Protein AF-A0A438I4D7-F1 (afdb_monomer_lite)

Sequence (166 aa):
MVEKILEVNPVAINDKNEEKKNVILLAVENRQPEVYELLVKRKFQKESVFRAVDNKGNSALHLAAMLSNYQPWHIPGAALEMQWEMKWYKYVKNSMPPDLFSHHNESEFTPKEIFTEAHSDLVKRGGKWLNSTSTSCSLVSTLICFRHICHCASDFPGAVSGDSHL

Foldseek 3Di:
DLVVCCVVPVCQQCDADPQRDGQCLVCLLQVPVVSNVSVLVVCVVPVVSQVTATNQRDHSLLSLLADHPHDVDDQPFLQSVLVVSVVSSVVSCVSGDVVLQCGATNVRDGSVRSNCVNCVVSVVRSVVVVVVVVVVVVVVVVVVVVVVVVVVVVVDPDDPPPPDDD

pLDDT: mean 88.37, std 13.26, range [37.69, 97.75]

Secondary structure (DSSP, 8-state):
-HHHHHHH-GGGGG---TT---HHHHHHHTT-HHHHHHHHHTGGG-HHHHT-B-TT--BHHHHHHSPPS--SS--SSHHHHHHHHHHHHHHHHHHS-GGGGS---TTS--HHHHHHHHTHHHHHHHHHHHHHHHHHHHHHHHHHHHHHHHHHHHTS----------

Radius of gyration: 26.5 Å; chains: 1; bounding box: 56×49×86 Å

Organism: Vitis vinifera (NCBI:txid29760)

InterPro domains:
  IPR036770 Ankyrin repeat-containing domain superfamily [G3DSA:1.25.40.20] (1-85)
  IPR036770 Ankyrin repeat-containing domain superfamily [SSF48403] (3-70)

Structure (mmCIF, N/CA/C/O backbone):
data_AF-A0A438I4D7-F1
#
_entry.id   AF-A0A438I4D7-F1
#
loop_
_atom_site.group_PDB
_atom_site.id
_atom_site.type_symbol
_atom_site.label_atom_id
_atom_site.label_alt_id
_atom_site.label_comp_id
_atom_site.label_asym_id
_atom_site.label_entity_id
_atom_site.label_seq_id
_atom_site.pdbx_PDB_ins_code
_atom_site.Cartn_x
_atom_site.Cartn_y
_atom_site.Cartn_z
_atom_site.occupancy
_atom_site.B_iso_or_equiv
_atom_site.auth_seq_id
_atom_site.auth_comp_id
_atom_site.auth_asym_id
_atom_site.auth_atom_id
_atom_site.pdbx_PDB_model_num
ATOM 1 N N . MET A 1 1 ? -22.459 6.274 0.300 1.00 84.69 1 MET A N 1
ATOM 2 C CA . MET A 1 1 ? -23.044 5.139 1.059 1.00 84.69 1 MET A CA 1
ATOM 3 C C . MET A 1 1 ? -22.293 4.888 2.365 1.00 84.69 1 MET A C 1
ATOM 5 O O . MET A 1 1 ? -22.922 5.003 3.407 1.00 84.69 1 MET A O 1
ATOM 9 N N . VAL A 1 2 ? -20.976 4.619 2.332 1.00 88.56 2 VAL A N 1
ATOM 10 C CA . VAL A 1 2 ? -20.150 4.390 3.542 1.00 88.56 2 VAL A CA 1
ATOM 11 C C . VAL A 1 2 ? -20.258 5.536 4.553 1.00 88.56 2 VAL A C 1
ATOM 13 O O . VAL A 1 2 ? -20.439 5.282 5.738 1.00 88.56 2 VAL A O 1
ATOM 16 N N . GLU A 1 3 ? -20.234 6.789 4.086 1.00 89.12 3 GLU A N 1
ATOM 17 C CA . GLU A 1 3 ? -20.375 7.969 4.950 1.00 89.12 3 GLU A CA 1
ATOM 18 C C . GLU A 1 3 ? -21.611 7.914 5.849 1.00 89.12 3 GLU A C 1
ATOM 20 O O . GLU A 1 3 ? -21.508 7.961 7.070 1.00 89.12 3 GLU A O 1
ATOM 25 N N . LYS A 1 4 ? -22.773 7.726 5.220 1.00 91.69 4 LYS A N 1
ATOM 26 C CA . LYS A 1 4 ? -24.077 7.705 5.877 1.00 91.69 4 LYS A CA 1
ATOM 27 C C . LYS A 1 4 ? -24.192 6.561 6.885 1.00 91.69 4 LYS A C 1
ATOM 29 O O . LYS A 1 4 ? -24.808 6.725 7.931 1.00 91.69 4 LYS A O 1
ATOM 34 N N . ILE A 1 5 ? -23.580 5.410 6.595 1.00 91.44 5 ILE A N 1
ATOM 35 C CA . ILE A 1 5 ? -23.528 4.281 7.536 1.00 91.44 5 ILE A CA 1
ATOM 36 C C . ILE A 1 5 ? -22.745 4.678 8.789 1.00 91.44 5 ILE A C 1
ATOM 38 O O . ILE A 1 5 ? -23.214 4.437 9.896 1.00 91.44 5 ILE A O 1
ATOM 42 N N . LEU A 1 6 ? -21.588 5.324 8.625 1.00 89.75 6 LEU A N 1
ATOM 43 C CA . LEU A 1 6 ? -20.749 5.754 9.746 1.00 89.75 6 LEU A CA 1
ATOM 44 C C . LEU A 1 6 ? -21.327 6.945 10.522 1.00 89.75 6 LEU A C 1
ATOM 46 O O . LEU A 1 6 ? -20.946 7.152 11.670 1.00 89.75 6 LEU A O 1
ATOM 50 N N . GLU A 1 7 ? -22.225 7.726 9.925 1.00 90.12 7 GLU A N 1
ATOM 51 C CA . GLU A 1 7 ? -23.000 8.758 10.626 1.00 90.12 7 GLU A CA 1
ATOM 52 C C . GLU A 1 7 ? -24.100 8.156 11.499 1.00 90.12 7 GLU A C 1
ATOM 54 O O . GLU A 1 7 ? -24.259 8.560 12.647 1.00 90.12 7 GLU A O 1
ATOM 59 N N . VAL A 1 8 ? -24.835 7.170 10.975 1.00 94.38 8 VAL A N 1
ATOM 60 C CA . VAL A 1 8 ? -25.917 6.496 11.709 1.00 94.38 8 VAL A CA 1
ATOM 61 C C . VAL A 1 8 ? -25.360 5.549 12.772 1.00 94.38 8 VAL A C 1
ATOM 63 O O . VAL A 1 8 ? -25.893 5.476 13.876 1.00 94.38 8 VAL A O 1
ATOM 66 N N . ASN A 1 9 ? -24.284 4.828 12.454 1.00 91.44 9 ASN A N 1
ATOM 67 C CA . ASN A 1 9 ? -23.644 3.871 13.346 1.00 91.44 9 ASN A CA 1
ATOM 68 C C . ASN A 1 9 ? -22.105 4.023 13.344 1.00 91.44 9 ASN A C 1
ATOM 70 O O . ASN A 1 9 ? -21.394 3.252 12.691 1.00 91.44 9 ASN A O 1
ATOM 74 N N . PRO A 1 10 ? -21.549 4.973 14.120 1.00 87.88 10 PRO A N 1
ATOM 75 C CA . PRO A 1 10 ? -20.107 5.222 14.164 1.00 87.88 10 PRO A CA 1
ATOM 76 C C . PRO A 1 10 ? -19.270 4.064 14.721 1.00 87.88 10 PRO A C 1
ATOM 78 O O . PRO A 1 10 ? -18.043 4.059 14.559 1.00 87.88 10 PRO A O 1
ATOM 81 N N . VAL A 1 11 ? -19.873 3.105 15.437 1.00 88.94 11 VAL A N 1
ATOM 82 C CA . VAL A 1 11 ? -19.135 1.953 15.984 1.00 88.94 11 VAL A CA 1
ATOM 83 C C . VAL A 1 11 ? -18.844 0.889 14.930 1.00 88.94 11 VAL A C 1
ATOM 85 O O . VAL A 1 11 ? -17.836 0.203 15.081 1.00 88.94 11 VAL A O 1
ATOM 88 N N . ALA A 1 12 ? -19.601 0.863 13.825 1.00 91.00 12 ALA A N 1
ATOM 89 C CA . ALA A 1 12 ? -19.421 -0.080 12.717 1.00 91.00 12 ALA A CA 1
ATOM 90 C C . ALA A 1 12 ? -18.032 -0.006 12.056 1.00 91.00 12 ALA A C 1
ATOM 92 O O . ALA A 1 12 ? -17.573 -0.951 11.427 1.00 91.00 12 ALA A O 1
ATOM 93 N N . ILE A 1 13 ? -17.304 1.101 12.231 1.00 90.38 13 ILE A N 1
ATOM 94 C CA . ILE A 1 13 ? -15.913 1.230 11.766 1.00 90.38 13 ILE A CA 1
ATOM 95 C C . ILE A 1 13 ? -14.962 0.194 12.404 1.00 90.38 13 ILE A C 1
ATOM 97 O O . ILE A 1 13 ? -13.897 -0.089 11.855 1.00 90.38 13 ILE A O 1
ATOM 101 N N . ASN A 1 14 ? -15.331 -0.350 13.569 1.00 89.69 14 ASN A N 1
ATOM 102 C CA . ASN A 1 14 ? -14.579 -1.384 14.276 1.00 89.69 14 ASN A CA 1
ATOM 103 C C . ASN A 1 14 ? -14.950 -2.802 13.833 1.00 89.69 14 ASN A C 1
ATOM 105 O O . ASN A 1 14 ? -14.252 -3.740 14.227 1.00 89.69 14 ASN A O 1
ATOM 109 N N . ASP A 1 15 ? -16.029 -2.960 13.065 1.00 93.25 15 ASP A N 1
ATOM 110 C CA . ASP A 1 15 ? -16.501 -4.267 12.636 1.00 93.25 15 ASP A CA 1
ATOM 111 C C . ASP A 1 15 ? -15.456 -4.915 11.736 1.00 93.25 15 ASP A C 1
ATOM 113 O O . ASP A 1 15 ? -14.765 -4.256 10.950 1.00 93.25 15 ASP A O 1
ATOM 117 N N . LYS A 1 16 ? -15.321 -6.227 11.894 1.00 95.62 16 LYS A N 1
ATOM 118 C CA . LYS A 1 16 ? -14.334 -7.032 11.189 1.00 95.62 16 LYS A CA 1
ATOM 119 C C . LYS A 1 16 ? -15.034 -8.154 10.446 1.00 95.62 16 LYS A C 1
ATOM 121 O O . LYS A 1 16 ? -15.983 -8.739 10.963 1.00 95.62 16 LYS A O 1
ATOM 126 N N . ASN A 1 17 ? -14.539 -8.464 9.254 1.00 95.75 17 ASN A N 1
ATOM 127 C CA . ASN A 1 17 ? -14.941 -9.668 8.536 1.00 95.75 17 ASN A CA 1
ATOM 128 C C . ASN A 1 17 ? -14.256 -10.924 9.125 1.00 95.75 17 ASN A C 1
ATOM 130 O O . ASN A 1 17 ? -13.483 -10.844 10.084 1.00 95.75 17 ASN A O 1
ATOM 134 N N . GLU A 1 18 ? -14.506 -12.085 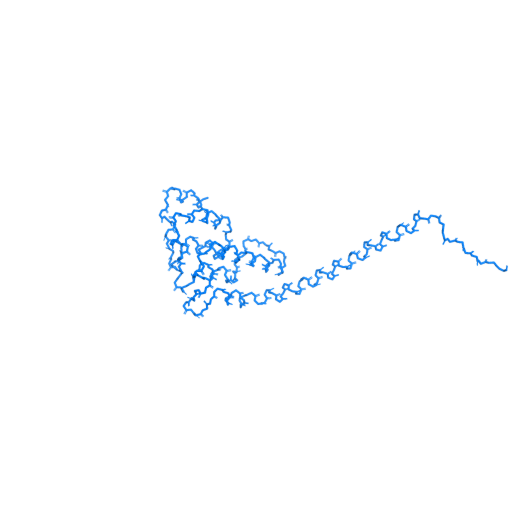8.517 1.00 97.25 18 GLU A N 1
ATOM 135 C CA . GLU A 1 18 ? -13.911 -13.378 8.904 1.00 97.25 18 GLU A CA 1
ATOM 136 C C . GLU A 1 18 ? -12.369 -13.374 8.862 1.00 97.25 18 GLU A C 1
ATOM 138 O O . GLU A 1 18 ? -11.705 -14.067 9.634 1.00 97.25 18 GLU A O 1
ATOM 143 N N . GLU A 1 19 ? -11.783 -12.520 8.020 1.00 96.38 19 GLU A N 1
ATOM 144 C CA . GLU A 1 19 ? -10.336 -12.329 7.885 1.00 96.38 19 GLU A CA 1
ATOM 145 C C . GLU A 1 19 ? -9.751 -11.324 8.897 1.00 96.38 19 GLU A C 1
ATOM 147 O O . GLU A 1 19 ? -8.590 -10.929 8.784 1.00 96.38 19 GLU A O 1
ATOM 152 N N . LYS A 1 20 ? -10.550 -10.881 9.879 1.00 96.25 20 LYS A N 1
ATOM 153 C CA . LYS A 1 20 ? -10.245 -9.805 10.842 1.00 96.25 20 LYS A CA 1
ATOM 154 C C . LYS A 1 20 ? -9.976 -8.431 10.212 1.00 96.25 20 LYS A C 1
ATOM 156 O O . LYS A 1 20 ? -9.499 -7.524 10.899 1.00 96.25 20 LYS A O 1
ATOM 161 N N . LYS A 1 21 ? -10.340 -8.227 8.946 1.00 96.69 21 LYS A N 1
ATOM 162 C CA . LYS A 1 21 ? -10.200 -6.942 8.257 1.00 96.69 21 LYS A CA 1
ATOM 163 C C . LYS A 1 21 ? -11.347 -6.015 8.625 1.00 96.69 21 LYS A C 1
ATOM 165 O O . LYS A 1 21 ? -12.515 -6.367 8.470 1.00 96.69 21 LYS A O 1
ATOM 170 N N . ASN A 1 22 ? -11.002 -4.819 9.087 1.00 94.94 22 ASN A N 1
ATOM 171 C CA . ASN A 1 22 ? -11.958 -3.730 9.246 1.00 94.94 22 ASN A CA 1
ATOM 172 C C . ASN A 1 22 ? -12.108 -2.934 7.940 1.00 94.94 22 ASN A C 1
ATOM 174 O O . ASN A 1 22 ? -11.408 -3.175 6.953 1.00 94.94 22 ASN A O 1
ATOM 178 N N . VAL A 1 23 ? -12.992 -1.935 7.949 1.00 95.00 23 VAL A N 1
ATOM 179 C CA . VAL A 1 23 ? -13.261 -1.096 6.770 1.00 95.00 23 VAL A CA 1
ATOM 180 C C . VAL A 1 23 ? -12.017 -0.361 6.241 1.00 95.00 23 VAL A C 1
ATOM 182 O O . VAL A 1 23 ? -11.921 -0.132 5.039 1.00 95.00 23 VAL A O 1
ATOM 185 N N . ILE A 1 24 ? -11.037 -0.041 7.101 1.00 95.12 24 ILE A N 1
ATOM 186 C CA . ILE A 1 24 ? -9.765 0.577 6.685 1.00 95.12 24 ILE A CA 1
ATOM 187 C C . ILE A 1 24 ? -8.964 -0.403 5.824 1.00 95.12 24 ILE A C 1
ATOM 189 O O . ILE A 1 24 ? -8.544 -0.057 4.722 1.00 95.12 24 ILE A O 1
ATOM 193 N N . LEU A 1 25 ? -8.769 -1.627 6.324 1.00 96.31 25 LEU A N 1
ATOM 194 C CA . LEU A 1 25 ? -8.018 -2.677 5.634 1.00 96.31 25 LEU A CA 1
ATOM 195 C C . LEU A 1 25 ? -8.681 -3.036 4.299 1.00 96.31 25 LEU A C 1
ATOM 197 O O . LEU A 1 25 ? -8.003 -3.089 3.274 1.00 96.31 25 LEU A O 1
ATOM 201 N N . LEU A 1 26 ? -10.010 -3.177 4.292 1.00 95.25 26 LEU A N 1
ATOM 202 C CA . LEU A 1 26 ? -10.783 -3.490 3.087 1.00 95.25 26 LEU A CA 1
ATOM 203 C C . LEU A 1 26 ? -10.717 -2.379 2.035 1.00 95.25 26 LEU A C 1
ATOM 205 O O . LEU A 1 26 ? -10.522 -2.674 0.855 1.00 95.25 26 LEU A O 1
ATOM 209 N N . ALA A 1 27 ? -10.845 -1.111 2.440 1.00 94.88 27 ALA A N 1
ATOM 210 C CA . ALA A 1 27 ? -10.718 0.017 1.518 1.00 94.88 27 ALA A CA 1
ATOM 211 C C . ALA A 1 27 ? -9.328 0.054 0.867 1.00 94.88 27 ALA A C 1
ATOM 213 O O . ALA A 1 27 ? -9.201 0.408 -0.308 1.00 94.88 27 ALA A O 1
ATOM 214 N N . VAL A 1 28 ? -8.293 -0.344 1.617 1.00 95.69 28 VAL A N 1
ATOM 215 C CA . VAL A 1 28 ? -6.921 -0.339 1.119 1.00 95.69 28 VAL A CA 1
ATOM 216 C C . VAL A 1 28 ? -6.617 -1.484 0.165 1.00 95.69 28 VAL A C 1
ATOM 218 O O . VAL A 1 28 ? -6.069 -1.264 -0.919 1.00 95.69 28 VAL A O 1
ATOM 221 N N . GLU A 1 29 ? -7.004 -2.693 0.547 1.00 95.12 29 GLU A N 1
ATOM 222 C CA . GLU A 1 29 ? -6.845 -3.890 -0.272 1.00 95.12 29 GLU A CA 1
ATOM 223 C C . GLU A 1 29 ? -7.540 -3.744 -1.632 1.00 95.12 29 GLU A C 1
ATOM 225 O O . GLU A 1 29 ? -6.940 -4.009 -2.673 1.00 95.12 29 GLU A O 1
ATOM 230 N N . ASN A 1 30 ? -8.765 -3.210 -1.633 1.00 93.00 30 ASN A N 1
ATOM 231 C CA . ASN A 1 30 ? -9.595 -3.087 -2.833 1.00 93.00 30 ASN A CA 1
ATOM 232 C C . ASN A 1 30 ? -9.357 -1.800 -3.633 1.00 93.00 30 ASN A C 1
ATOM 234 O O . ASN A 1 30 ? -10.159 -1.478 -4.512 1.00 93.00 30 ASN A O 1
ATOM 238 N N . ARG A 1 31 ? -8.291 -1.047 -3.325 1.00 93.44 31 ARG A N 1
ATOM 239 C CA . ARG A 1 31 ? -7.927 0.189 -4.032 1.00 93.44 31 ARG A CA 1
ATOM 240 C C . ARG A 1 31 ? -9.120 1.147 -4.150 1.00 93.44 31 ARG A C 1
ATOM 242 O O . ARG A 1 31 ? -9.538 1.494 -5.248 1.00 93.44 31 ARG A O 1
ATOM 249 N N . GLN A 1 32 ? -9.688 1.565 -3.016 1.00 93.25 32 GLN A N 1
ATOM 250 C CA . GLN A 1 32 ? -10.823 2.500 -2.964 1.00 93.25 32 GLN A CA 1
ATOM 251 C C . GLN A 1 32 ? -10.392 3.871 -2.396 1.00 93.25 32 GLN A C 1
ATOM 253 O O . GLN A 1 32 ? -10.633 4.134 -1.213 1.00 93.25 32 GLN A O 1
ATOM 258 N N . PRO A 1 33 ? -9.755 4.760 -3.194 1.00 93.06 33 PRO A N 1
ATOM 259 C CA . PRO A 1 33 ? -9.220 6.031 -2.705 1.00 93.06 33 PRO A CA 1
ATOM 260 C C . PRO A 1 33 ? -10.257 6.931 -2.047 1.00 93.06 33 PRO A C 1
ATOM 262 O O . PRO A 1 33 ? -9.989 7.463 -0.979 1.00 93.06 33 PRO A O 1
ATOM 265 N N . GLU A 1 34 ? -11.444 7.058 -2.640 1.00 93.00 34 GLU A N 1
ATOM 266 C CA . GLU A 1 34 ? -12.503 7.938 -2.131 1.00 93.00 34 GLU A CA 1
ATOM 267 C C . GLU A 1 34 ? -13.008 7.479 -0.756 1.00 93.00 34 GLU A C 1
ATOM 269 O O . GLU A 1 34 ? -13.175 8.278 0.168 1.00 93.00 34 GLU A O 1
ATOM 274 N N . VAL A 1 35 ? -13.192 6.165 -0.592 1.00 94.12 35 VAL A N 1
ATOM 275 C CA . VAL A 1 35 ? -13.595 5.566 0.686 1.00 94.12 35 VAL A CA 1
ATOM 276 C C . VAL A 1 35 ? -12.483 5.733 1.718 1.00 94.12 35 VAL A C 1
ATOM 278 O O . VAL A 1 35 ? -12.750 6.123 2.853 1.00 94.12 35 VAL A O 1
ATOM 281 N N . TYR A 1 36 ? -11.231 5.472 1.336 1.00 95.06 36 TYR A N 1
ATOM 282 C CA . TYR A 1 36 ? -10.095 5.614 2.240 1.00 95.06 36 TYR A CA 1
ATOM 283 C C . TYR A 1 36 ? -9.871 7.070 2.667 1.00 95.06 36 TYR A C 1
ATOM 285 O O . TYR A 1 36 ? -9.654 7.328 3.849 1.00 95.06 36 TYR A O 1
ATOM 293 N N . GLU A 1 37 ? -10.006 8.034 1.756 1.00 94.88 37 GLU A N 1
ATOM 294 C CA . GLU A 1 37 ? -9.900 9.463 2.059 1.00 94.88 37 GLU A CA 1
ATOM 295 C C . GLU A 1 37 ? -10.950 9.897 3.089 1.00 94.88 37 GLU A C 1
ATOM 297 O O . GLU A 1 37 ? -10.625 10.584 4.063 1.00 94.88 37 GLU A O 1
ATOM 302 N N . LEU A 1 38 ? -12.200 9.455 2.924 1.00 93.06 38 LEU A N 1
ATOM 303 C CA . LEU A 1 38 ? -13.266 9.699 3.894 1.00 93.06 38 LEU A CA 1
ATOM 304 C C . LEU A 1 38 ? -12.901 9.157 5.281 1.00 93.06 38 LEU A C 1
ATOM 306 O O . LEU A 1 38 ? -13.096 9.838 6.291 1.00 93.06 38 LEU A O 1
ATOM 310 N N . LEU A 1 39 ? -12.350 7.945 5.339 1.00 93.25 39 LEU A N 1
ATOM 311 C CA . LEU A 1 39 ? -11.938 7.309 6.590 1.00 93.25 39 LEU A CA 1
ATOM 312 C C . LEU A 1 39 ? -10.762 8.054 7.240 1.00 93.25 39 LEU A C 1
ATOM 314 O O . LEU A 1 39 ? -10.776 8.282 8.450 1.00 93.25 39 LEU A O 1
ATOM 318 N N . VAL A 1 40 ? -9.778 8.496 6.450 1.00 92.62 40 VAL A N 1
ATOM 319 C CA . VAL A 1 40 ? -8.634 9.297 6.919 1.00 92.62 40 VAL A CA 1
ATOM 320 C C . VAL A 1 40 ? -9.092 10.638 7.496 1.00 92.62 40 VAL A C 1
ATOM 322 O O . VAL A 1 40 ? -8.599 11.038 8.550 1.00 92.62 40 VAL A O 1
ATOM 325 N N . LYS A 1 41 ? -10.090 11.304 6.900 1.00 89.19 41 LYS A N 1
ATOM 326 C CA . LYS A 1 41 ? -10.674 12.545 7.453 1.00 89.19 41 LYS A CA 1
ATOM 327 C C . LYS A 1 41 ? -11.280 12.351 8.850 1.00 89.19 41 LYS A C 1
ATOM 329 O O . LYS A 1 41 ? -11.317 13.291 9.638 1.00 89.19 41 LYS A O 1
ATOM 334 N N . ARG A 1 42 ? -11.699 11.128 9.193 1.00 81.62 42 ARG A N 1
ATOM 335 C CA . ARG A 1 42 ? -12.261 10.760 10.507 1.00 81.62 42 ARG A CA 1
ATOM 336 C C . ARG A 1 42 ? -11.214 10.204 11.489 1.00 81.62 42 ARG A C 1
ATOM 338 O O . ARG A 1 42 ? -11.556 9.884 12.628 1.00 81.62 42 ARG A O 1
ATOM 345 N N . LYS A 1 43 ? -9.936 10.124 11.090 1.00 74.06 43 LYS A N 1
ATOM 346 C CA . LYS A 1 43 ? -8.846 9.473 11.844 1.00 74.06 43 LYS A CA 1
ATOM 347 C C . LYS A 1 43 ? -8.668 10.000 13.269 1.00 74.06 43 LYS A C 1
ATOM 349 O O . LYS A 1 43 ? -8.459 9.198 14.176 1.00 74.06 43 LYS A O 1
ATOM 354 N N . PHE A 1 44 ? -8.794 11.313 13.482 1.00 64.75 44 PHE A N 1
ATOM 355 C CA . PHE A 1 44 ? -8.560 11.950 14.788 1.00 64.75 44 PHE A CA 1
ATOM 356 C C . PHE A 1 44 ? -9.442 11.410 15.921 1.00 64.75 44 PHE A C 1
ATOM 358 O O . PHE A 1 44 ? -9.080 11.525 17.085 1.00 64.75 44 PHE A O 1
ATOM 365 N N . GLN A 1 45 ? -10.583 10.800 15.599 1.00 65.69 45 GLN A N 1
ATOM 366 C CA . GLN A 1 45 ? -11.502 10.269 16.603 1.00 65.69 45 GLN A CA 1
ATOM 367 C C . GLN A 1 45 ? -11.186 8.817 16.994 1.00 65.69 45 GLN A C 1
ATOM 369 O O . GLN A 1 45 ? -11.641 8.365 18.043 1.00 65.69 45 GLN A O 1
ATOM 374 N N . LYS A 1 46 ? -10.453 8.064 16.156 1.00 74.44 46 LYS A N 1
ATOM 375 C CA . LYS A 1 46 ? -10.289 6.603 16.289 1.00 74.44 46 LYS A CA 1
ATOM 376 C C . LYS A 1 46 ? -8.966 6.081 15.711 1.00 74.44 46 LYS A C 1
ATOM 378 O O . LYS A 1 46 ? -8.947 5.246 14.807 1.00 74.44 46 LYS A O 1
ATOM 383 N N . GLU A 1 47 ? -7.843 6.534 16.260 1.00 80.38 47 GLU A N 1
ATOM 384 C CA . GLU A 1 47 ? -6.507 6.133 15.791 1.00 80.38 47 GLU A CA 1
ATOM 385 C C . GLU A 1 47 ? -6.221 4.624 15.931 1.00 80.38 47 GLU A C 1
ATOM 387 O O . GLU A 1 47 ? -5.534 4.040 15.093 1.00 80.38 47 GLU A O 1
ATOM 392 N N . SER A 1 48 ? -6.810 3.953 16.926 1.00 86.88 48 SER A N 1
ATOM 393 C CA . SER A 1 48 ? -6.668 2.502 17.127 1.00 86.88 48 SER A CA 1
ATOM 394 C C . SER A 1 48 ? -7.167 1.665 15.944 1.00 86.88 48 SER A C 1
ATOM 396 O O . SER A 1 48 ? -6.633 0.592 15.678 1.00 86.88 48 SER A O 1
ATOM 398 N N . VAL A 1 49 ? -8.143 2.166 15.183 1.00 90.06 49 VAL A N 1
ATOM 399 C CA . VAL A 1 49 ? -8.718 1.468 14.023 1.00 90.06 49 VAL A CA 1
ATOM 400 C C . VAL A 1 49 ? -7.711 1.380 12.872 1.00 90.06 49 VAL A C 1
ATOM 402 O O . VAL A 1 49 ? -7.682 0.387 12.146 1.00 90.06 49 VAL A O 1
ATOM 405 N N . PHE A 1 50 ? -6.834 2.380 12.745 1.00 91.88 50 PHE A N 1
ATOM 406 C CA . PHE A 1 50 ? -5.751 2.403 11.756 1.00 91.88 50 PHE A CA 1
ATOM 407 C C . PHE A 1 50 ? -4.595 1.461 12.121 1.00 91.88 50 PHE A C 1
ATOM 409 O O . PHE A 1 50 ? -3.791 1.119 11.259 1.00 91.88 50 PHE A O 1
ATOM 416 N N . ARG A 1 51 ? -4.532 1.004 13.378 1.00 92.56 51 ARG A N 1
ATOM 417 C CA . ARG A 1 51 ? -3.548 0.027 13.873 1.00 92.56 51 ARG A CA 1
ATOM 418 C C . ARG A 1 51 ? -4.011 -1.425 13.719 1.00 92.56 51 ARG A C 1
ATOM 420 O O . ARG A 1 51 ? -3.306 -2.334 14.142 1.00 92.56 51 ARG A O 1
ATOM 427 N N . ALA A 1 52 ? -5.195 -1.655 13.151 1.00 93.44 52 ALA A N 1
ATOM 428 C CA . ALA A 1 52 ? -5.700 -3.002 12.934 1.00 93.44 52 ALA A CA 1
ATOM 429 C C . ALA A 1 52 ? -4.834 -3.785 11.935 1.00 93.44 52 ALA A C 1
ATOM 431 O O . ALA A 1 52 ? -4.297 -3.228 10.975 1.00 93.44 52 ALA A O 1
ATOM 432 N N . VAL A 1 53 ? -4.774 -5.095 12.156 1.00 95.81 53 VAL A N 1
ATOM 433 C CA . VAL A 1 53 ? -4.149 -6.076 11.268 1.00 95.81 53 VAL A CA 1
ATOM 434 C C . VAL A 1 53 ? -5.150 -7.180 10.937 1.00 95.81 53 VAL A C 1
ATOM 436 O O . VAL A 1 53 ? -6.078 -7.427 11.717 1.00 95.81 53 VAL A O 1
ATOM 439 N N . ASP A 1 54 ? -4.976 -7.809 9.777 1.00 96.69 54 ASP A N 1
ATOM 440 C CA . ASP A 1 54 ? -5.743 -8.992 9.377 1.00 96.69 54 ASP A CA 1
ATOM 441 C C . ASP A 1 54 ? -5.273 -10.266 10.115 1.00 96.69 54 ASP A C 1
ATOM 443 O O . ASP A 1 54 ? -4.394 -10.227 10.979 1.00 96.69 54 ASP A O 1
ATOM 447 N N . ASN A 1 55 ? -5.863 -11.414 9.773 1.00 97.44 55 ASN A N 1
ATOM 448 C CA . ASN A 1 55 ? -5.495 -12.727 10.319 1.00 97.44 55 ASN A CA 1
ATOM 449 C C . ASN A 1 55 ? -4.051 -13.177 10.052 1.00 97.44 55 ASN A C 1
ATOM 451 O O . ASN A 1 55 ? -3.669 -14.194 10.610 1.00 97.44 55 ASN A O 1
ATOM 455 N N . LYS A 1 56 ? -3.300 -12.489 9.187 1.00 97.06 56 LYS A N 1
ATOM 456 C CA . LYS A 1 56 ? -1.904 -12.795 8.840 1.00 97.06 56 LYS A CA 1
ATOM 457 C C . LYS A 1 56 ? -0.941 -11.733 9.382 1.00 97.06 56 LYS A C 1
ATOM 459 O O . LYS A 1 56 ? 0.211 -11.649 8.955 1.00 97.06 56 LYS A O 1
ATOM 464 N N . GLY A 1 57 ? -1.423 -10.844 10.252 1.00 96.50 57 GLY A N 1
ATOM 465 C CA . GLY A 1 57 ? -0.643 -9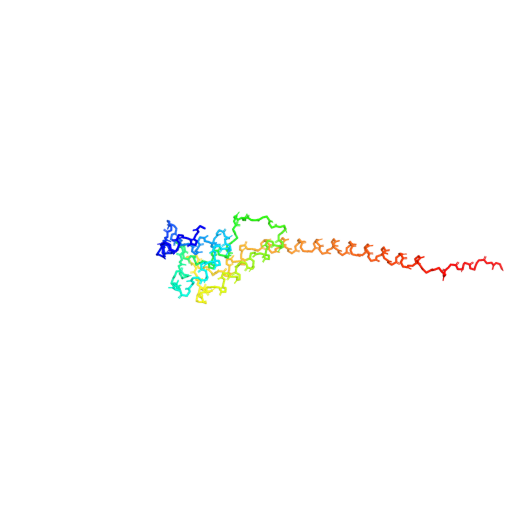.725 10.770 1.00 96.50 57 GLY A CA 1
ATOM 466 C C . GLY A 1 57 ? -0.382 -8.609 9.750 1.00 96.50 57 GLY A C 1
ATOM 467 O O . GLY A 1 57 ? 0.432 -7.725 10.023 1.00 96.50 57 GLY A O 1
ATOM 468 N N . ASN A 1 58 ? -1.060 -8.597 8.595 1.00 97.56 58 ASN A N 1
ATOM 469 C CA . ASN A 1 58 ? -0.905 -7.530 7.610 1.00 97.56 58 ASN A CA 1
ATOM 470 C C . ASN A 1 58 ? -1.627 -6.270 8.091 1.00 97.56 58 ASN A C 1
ATOM 472 O O . ASN A 1 58 ? -2.852 -6.236 8.230 1.00 97.56 58 ASN A O 1
ATOM 476 N N . SER A 1 59 ? -0.863 -5.200 8.296 1.00 96.75 59 SER A N 1
ATOM 477 C CA . SER A 1 59 ? -1.419 -3.850 8.431 1.00 96.75 59 SER A CA 1
ATOM 478 C C . SER A 1 59 ? -1.919 -3.332 7.079 1.00 96.75 59 SER A C 1
ATOM 480 O O . SER A 1 59 ? -1.585 -3.882 6.027 1.00 96.75 59 SER A O 1
ATOM 482 N N . ALA A 1 60 ? -2.648 -2.211 7.053 1.00 96.56 60 ALA A N 1
ATOM 483 C CA . ALA A 1 60 ? -3.077 -1.662 5.762 1.00 96.56 60 ALA A CA 1
ATOM 484 C C . ALA A 1 60 ? -1.887 -1.268 4.873 1.00 96.56 60 ALA A C 1
ATOM 486 O O . ALA A 1 60 ? -2.010 -1.282 3.655 1.00 96.56 60 ALA A O 1
ATOM 487 N N . LEU A 1 61 ? -0.716 -0.981 5.452 1.00 96.81 61 LEU A N 1
ATOM 488 C CA . LEU A 1 61 ? 0.481 -0.710 4.662 1.00 96.81 61 LEU A CA 1
ATOM 489 C C . LEU A 1 61 ? 0.982 -1.964 3.926 1.00 96.81 61 LEU A C 1
ATOM 491 O O . LEU A 1 61 ? 1.408 -1.849 2.782 1.00 96.81 61 LEU A O 1
ATOM 495 N N . HIS A 1 62 ? 0.862 -3.150 4.533 1.00 97.75 62 HIS A N 1
ATOM 496 C CA . HIS A 1 62 ? 1.127 -4.425 3.855 1.00 97.75 62 HIS A CA 1
ATOM 497 C C . HIS A 1 62 ? 0.124 -4.655 2.714 1.00 97.75 62 HIS A C 1
ATOM 499 O O . HIS A 1 62 ? 0.522 -4.987 1.603 1.00 97.75 62 HIS A O 1
ATOM 505 N N . LEU A 1 63 ? -1.170 -4.404 2.945 1.00 96.69 63 LEU A N 1
ATOM 506 C CA . LEU A 1 63 ? -2.209 -4.568 1.914 1.00 96.69 63 LEU A CA 1
ATOM 507 C C . LEU A 1 63 ? -2.055 -3.569 0.750 1.00 96.69 63 LEU A C 1
ATOM 509 O O . LEU A 1 63 ? -2.316 -3.901 -0.407 1.00 96.69 63 LEU A O 1
ATOM 513 N N . ALA A 1 64 ? -1.592 -2.349 1.031 1.00 96.50 64 ALA A N 1
ATOM 514 C CA . ALA A 1 64 ? -1.227 -1.374 0.004 1.00 96.50 64 ALA A CA 1
ATOM 515 C C . ALA A 1 64 ? 0.041 -1.775 -0.763 1.00 96.50 64 ALA A C 1
ATOM 517 O O . ALA A 1 64 ? 0.240 -1.314 -1.882 1.00 96.50 64 ALA A O 1
ATOM 518 N N . ALA A 1 65 ? 0.907 -2.589 -0.151 1.00 97.00 65 ALA A N 1
ATOM 519 C CA . ALA A 1 65 ? 2.157 -3.042 -0.740 1.00 97.00 65 ALA A CA 1
ATOM 520 C C . ALA A 1 65 ? 1.993 -4.226 -1.701 1.00 97.00 65 ALA A C 1
ATOM 522 O O . ALA A 1 65 ? 2.829 -4.425 -2.578 1.00 97.00 65 ALA A O 1
ATOM 523 N N . MET A 1 66 ? 0.940 -5.022 -1.536 1.00 95.38 66 MET A N 1
ATOM 524 C CA . MET A 1 66 ? 0.635 -6.150 -2.417 1.00 95.38 66 MET A CA 1
ATOM 525 C C . MET A 1 66 ? 0.124 -5.650 -3.763 1.00 95.38 66 MET A C 1
A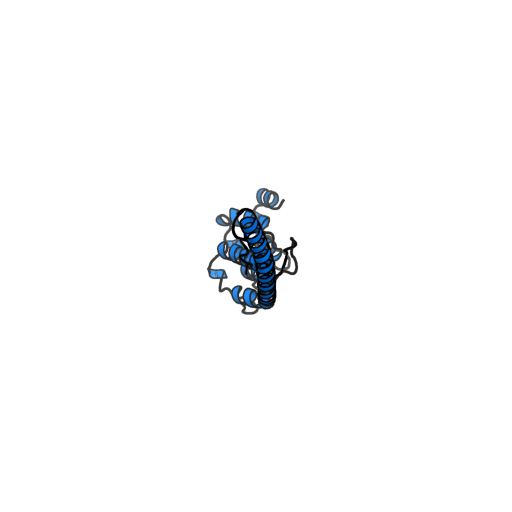TOM 527 O O . MET A 1 66 ? -0.682 -4.726 -3.790 1.00 95.38 66 MET A O 1
ATOM 531 N N . LEU A 1 67 ? 0.529 -6.276 -4.866 1.00 90.06 67 LEU A N 1
ATOM 532 C CA . LEU A 1 67 ? -0.051 -5.986 -6.175 1.00 90.06 67 LEU A CA 1
ATOM 533 C C . LEU A 1 67 ? -1.457 -6.601 -6.240 1.00 90.06 67 LEU A C 1
ATOM 535 O O . LEU A 1 67 ? -1.609 -7.817 -6.125 1.00 90.06 67 LEU A O 1
ATOM 539 N N . SER A 1 68 ? -2.488 -5.765 -6.367 1.00 79.25 68 SER A N 1
ATOM 540 C CA . SER A 1 68 ? -3.870 -6.248 -6.420 1.00 79.25 68 SER A CA 1
ATOM 541 C C . SER A 1 68 ? -4.220 -6.742 -7.821 1.00 79.25 68 SER A C 1
ATOM 543 O O . SER A 1 68 ? -3.959 -6.061 -8.811 1.00 79.25 68 SER A O 1
ATOM 545 N N . ASN A 1 69 ? -4.887 -7.895 -7.900 1.00 69.62 69 ASN A N 1
ATOM 546 C CA . ASN A 1 69 ? -5.508 -8.374 -9.141 1.00 69.62 69 ASN A CA 1
ATOM 547 C C . ASN A 1 69 ? -6.758 -7.556 -9.510 1.00 69.62 69 ASN A C 1
ATOM 549 O O . ASN A 1 69 ? -7.276 -7.671 -10.620 1.00 69.62 69 ASN A O 1
ATOM 553 N N . TYR A 1 70 ? -7.267 -6.758 -8.570 1.00 66.69 70 TYR A N 1
ATOM 554 C CA . TYR A 1 70 ? -8.422 -5.902 -8.761 1.00 66.69 70 TYR A CA 1
ATOM 555 C C . TYR A 1 70 ? -7.964 -4.488 -9.120 1.00 66.69 70 TYR A C 1
ATOM 557 O O . TYR A 1 70 ? -7.491 -3.736 -8.268 1.00 66.69 70 TYR A O 1
ATOM 565 N N . GLN A 1 71 ? -8.124 -4.131 -10.393 1.00 66.81 71 GLN A N 1
ATOM 566 C CA . GLN A 1 71 ? -7.942 -2.770 -10.888 1.00 66.81 71 GLN A CA 1
ATOM 567 C C . GLN A 1 71 ? -9.321 -2.187 -11.208 1.00 66.81 71 GLN A C 1
ATOM 569 O O . GLN A 1 71 ? -9.913 -2.562 -12.221 1.00 66.81 71 GLN A O 1
ATOM 574 N N . PRO A 1 72 ? -9.864 -1.281 -10.372 1.00 62.31 72 PRO A N 1
ATOM 575 C CA . PRO A 1 72 ? -11.183 -0.697 -10.620 1.00 62.31 72 PRO A CA 1
ATOM 576 C C . PRO A 1 72 ? -11.210 0.186 -11.878 1.00 62.31 72 PRO A C 1
ATOM 578 O O . PRO A 1 72 ? -12.278 0.508 -12.392 1.00 62.31 72 PRO A O 1
ATOM 581 N N . TRP A 1 73 ? -10.040 0.602 -12.366 1.00 71.56 73 TRP A N 1
ATOM 582 C CA . TRP A 1 73 ? -9.867 1.490 -13.509 1.00 71.56 73 TRP A CA 1
ATOM 583 C C . TRP A 1 73 ? -8.818 0.926 -14.471 1.00 71.56 73 TRP A C 1
ATOM 585 O O . TRP A 1 73 ? -7.821 0.328 -14.071 1.00 71.56 73 TRP A O 1
ATOM 595 N N . HIS A 1 74 ? -9.024 1.166 -15.763 1.00 77.56 74 HIS A N 1
ATOM 596 C CA . HIS A 1 74 ? -8.100 0.746 -16.809 1.00 77.56 74 HIS A CA 1
ATOM 597 C C . HIS A 1 74 ? -6.921 1.729 -16.898 1.00 77.56 74 HIS A C 1
ATOM 599 O O . HIS A 1 74 ? -7.056 2.810 -17.477 1.00 77.56 74 HIS A O 1
ATOM 605 N N . ILE A 1 75 ? -5.764 1.384 -16.319 1.00 80.38 75 ILE A N 1
ATOM 606 C CA . ILE A 1 75 ? -4.553 2.213 -16.430 1.00 80.38 75 ILE A CA 1
ATOM 607 C C . ILE A 1 75 ? -3.828 1.893 -17.746 1.00 80.38 75 ILE A C 1
ATOM 609 O O . ILE A 1 75 ? -3.433 0.747 -17.964 1.00 80.38 75 ILE A O 1
ATOM 613 N N . PRO A 1 76 ? -3.598 2.878 -18.633 1.00 82.44 76 PRO A N 1
ATOM 614 C CA . PRO A 1 76 ? -2.922 2.618 -19.893 1.00 82.44 76 PRO A CA 1
ATOM 615 C C . PRO A 1 76 ? -1.416 2.412 -19.684 1.00 82.44 76 PRO A C 1
ATOM 617 O O . PRO A 1 76 ? -0.656 3.356 -19.496 1.00 82.44 76 PRO A O 1
ATOM 620 N N . GLY A 1 77 ? -0.968 1.163 -19.792 1.00 90.38 77 GLY A N 1
ATOM 621 C CA . GLY A 1 77 ? 0.451 0.815 -19.831 1.00 90.38 77 GLY A CA 1
ATOM 622 C C . GLY A 1 77 ? 1.111 0.651 -18.459 1.00 90.38 77 GLY A C 1
ATOM 623 O O . GLY A 1 77 ? 0.815 1.344 -17.487 1.00 90.38 77 GLY A O 1
ATOM 624 N N . ALA A 1 78 ? 2.086 -0.258 -18.416 1.00 92.75 78 ALA A N 1
ATOM 625 C CA . ALA A 1 78 ? 2.738 -0.709 -17.185 1.00 92.75 78 ALA A CA 1
ATOM 626 C C . ALA A 1 78 ? 3.441 0.411 -16.392 1.00 92.75 78 ALA A C 1
ATOM 628 O O . ALA A 1 78 ? 3.581 0.322 -15.175 1.00 92.75 78 ALA A O 1
ATOM 629 N N . ALA A 1 79 ? 3.902 1.474 -17.059 1.00 93.44 79 ALA A N 1
ATOM 630 C CA . ALA A 1 79 ? 4.569 2.581 -16.377 1.00 93.44 79 ALA A CA 1
ATOM 631 C C . ALA A 1 79 ? 3.594 3.441 -15.565 1.00 93.44 79 ALA A C 1
ATOM 633 O O . ALA A 1 79 ? 3.903 3.824 -14.437 1.00 93.44 79 ALA A O 1
ATOM 634 N N . LEU A 1 80 ? 2.420 3.735 -16.131 1.00 93.38 80 LEU A N 1
ATOM 635 C CA . LEU A 1 80 ? 1.377 4.487 -15.438 1.00 93.38 80 LEU A CA 1
ATOM 636 C C . LEU A 1 80 ? 0.752 3.640 -14.328 1.00 93.38 80 LEU A C 1
ATOM 638 O O . LEU A 1 80 ? 0.460 4.168 -13.258 1.00 93.38 80 LEU A O 1
ATOM 642 N N . GLU A 1 81 ? 0.632 2.328 -14.546 1.00 92.94 81 GLU A N 1
ATOM 643 C CA . GLU A 1 81 ? 0.216 1.367 -13.522 1.00 92.94 81 GLU A CA 1
ATOM 644 C C . GLU A 1 81 ? 1.175 1.402 -12.322 1.00 92.94 81 GLU A C 1
ATOM 646 O O . GLU A 1 81 ? 0.752 1.665 -11.197 1.00 92.94 81 GLU A O 1
ATOM 651 N N . MET A 1 82 ? 2.488 1.301 -12.568 1.00 94.25 82 MET A N 1
ATOM 652 C CA . MET A 1 82 ? 3.505 1.417 -11.515 1.00 94.25 82 MET A CA 1
ATOM 653 C C . MET A 1 82 ? 3.459 2.770 -10.796 1.00 94.25 82 MET A C 1
ATOM 655 O O . MET A 1 82 ? 3.607 2.853 -9.573 1.00 94.25 82 MET A O 1
ATOM 659 N N . GLN A 1 83 ? 3.278 3.858 -11.551 1.00 94.25 83 GLN A N 1
ATOM 660 C CA . GLN A 1 83 ? 3.188 5.199 -10.980 1.00 94.25 83 GLN A CA 1
ATOM 661 C C . GLN A 1 83 ? 1.988 5.317 -10.036 1.00 94.25 83 GLN A C 1
ATOM 663 O O . GLN A 1 83 ? 2.101 5.953 -8.984 1.00 94.25 83 GLN A O 1
ATOM 668 N N . TRP A 1 84 ? 0.854 4.727 -10.411 1.00 93.88 84 TRP A N 1
ATOM 669 C CA . TRP A 1 84 ? -0.349 4.717 -9.597 1.00 93.88 84 TRP A CA 1
ATOM 670 C C . TRP A 1 84 ? -0.152 3.898 -8.318 1.00 93.88 84 TRP A C 1
ATOM 672 O O . TRP A 1 84 ? -0.348 4.449 -7.236 1.00 93.88 84 TRP A O 1
ATOM 682 N N . GLU A 1 85 ? 0.344 2.660 -8.416 1.00 94.31 85 GLU A N 1
ATOM 683 C CA . GLU A 1 85 ? 0.621 1.801 -7.250 1.00 94.31 85 GLU A CA 1
ATOM 684 C C . GLU A 1 85 ? 1.589 2.480 -6.268 1.00 94.31 85 GLU A C 1
ATOM 686 O O . GLU A 1 85 ? 1.365 2.499 -5.056 1.00 94.31 85 GLU A O 1
ATOM 691 N N . MET A 1 86 ? 2.625 3.157 -6.776 1.00 95.31 86 MET A N 1
ATOM 692 C CA . MET A 1 86 ? 3.545 3.921 -5.930 1.00 95.31 86 MET A CA 1
ATOM 693 C C . MET A 1 86 ? 2.863 5.111 -5.238 1.00 95.31 86 MET A C 1
ATOM 695 O O . MET A 1 86 ? 3.162 5.397 -4.074 1.00 95.31 86 MET A O 1
ATOM 699 N N . LYS A 1 87 ? 1.983 5.843 -5.934 1.00 96.12 87 LYS A N 1
ATOM 700 C CA . LYS A 1 87 ? 1.216 6.946 -5.329 1.00 96.12 87 LYS A CA 1
ATOM 701 C C . LYS A 1 87 ? 0.265 6.420 -4.259 1.00 96.12 87 LYS A C 1
ATOM 703 O O . LYS A 1 87 ? 0.203 7.009 -3.183 1.00 96.12 87 LYS A O 1
ATOM 708 N N . TRP A 1 88 ? -0.411 5.310 -4.535 1.00 95.44 88 TRP A N 1
ATOM 709 C CA . TRP A 1 88 ? -1.313 4.646 -3.606 1.00 95.44 88 TRP A CA 1
ATOM 710 C C . TRP A 1 88 ? -0.593 4.211 -2.327 1.00 95.44 88 TRP A C 1
ATOM 712 O O . TRP A 1 88 ? -0.967 4.627 -1.229 1.00 95.44 88 TRP A O 1
ATOM 722 N N . TYR A 1 89 ? 0.511 3.477 -2.470 1.00 96.88 89 TYR A N 1
ATOM 723 C CA . TYR A 1 89 ? 1.331 3.043 -1.343 1.00 96.88 89 TYR A CA 1
ATOM 724 C C . TYR A 1 89 ? 1.833 4.226 -0.502 1.00 96.88 89 TYR A C 1
ATOM 726 O O . TYR A 1 89 ? 1.736 4.207 0.724 1.00 96.88 89 TYR A O 1
ATOM 734 N N . LYS A 1 90 ? 2.314 5.302 -1.145 1.00 97.56 90 LYS A N 1
ATOM 735 C CA . LYS A 1 90 ? 2.745 6.525 -0.443 1.00 97.56 90 LYS A CA 1
ATOM 736 C C . LYS A 1 90 ? 1.599 7.214 0.292 1.00 97.56 90 LYS A C 1
ATOM 738 O O . LYS A 1 90 ? 1.808 7.687 1.405 1.00 97.56 90 LYS A O 1
ATOM 743 N N . TYR A 1 91 ? 0.415 7.275 -0.313 1.00 96.81 91 TYR A N 1
ATOM 744 C CA . TYR A 1 91 ? -0.756 7.884 0.309 1.00 96.81 91 TYR A CA 1
ATOM 745 C C . TYR A 1 91 ? -1.140 7.149 1.596 1.00 96.81 91 TYR A C 1
ATOM 747 O O . TYR A 1 91 ? -1.199 7.780 2.650 1.00 96.81 91 TYR A O 1
ATOM 755 N N . VAL A 1 92 ? -1.268 5.818 1.533 1.00 96.25 92 VAL A N 1
ATOM 756 C CA . VAL A 1 92 ? -1.555 4.969 2.702 1.00 96.25 92 VAL A CA 1
ATOM 757 C C . VAL A 1 92 ? -0.441 5.057 3.747 1.00 96.25 92 VAL A C 1
ATOM 759 O O . VAL A 1 92 ? -0.711 5.132 4.942 1.00 96.25 92 VAL A O 1
ATOM 762 N N . LYS A 1 93 ? 0.826 5.088 3.324 1.00 95.75 93 LYS A N 1
ATOM 763 C CA . LYS A 1 93 ? 1.959 5.247 4.244 1.00 95.75 93 LYS A CA 1
ATOM 764 C C . LYS A 1 93 ? 1.866 6.547 5.039 1.00 95.75 93 LYS A C 1
ATOM 766 O O . LYS A 1 93 ? 2.031 6.532 6.253 1.00 95.75 93 LYS A O 1
ATOM 771 N N . ASN A 1 94 ? 1.591 7.659 4.365 1.00 94.62 94 ASN A N 1
ATOM 772 C CA . ASN A 1 94 ? 1.565 8.982 4.988 1.00 94.62 94 ASN A CA 1
ATOM 773 C C . ASN A 1 94 ? 0.374 9.173 5.939 1.00 94.62 94 ASN A C 1
ATOM 775 O O . ASN A 1 94 ? 0.437 10.009 6.838 1.00 94.62 94 ASN A O 1
ATOM 779 N N . SER A 1 95 ? -0.705 8.407 5.766 1.00 92.38 95 SER A N 1
ATOM 780 C CA . SER A 1 95 ? -1.860 8.412 6.665 1.00 92.38 95 SER A CA 1
ATOM 781 C C . SER A 1 95 ? -1.741 7.423 7.826 1.00 92.38 95 SER A C 1
ATOM 783 O O . SER A 1 95 ? -2.589 7.463 8.720 1.00 92.38 95 SER A O 1
ATOM 785 N N . MET A 1 96 ? -0.716 6.569 7.875 1.00 90.62 96 MET A N 1
ATOM 786 C CA . MET A 1 96 ? -0.551 5.542 8.909 1.00 90.62 96 MET A CA 1
ATOM 787 C C . MET A 1 96 ? 0.426 5.937 10.027 1.00 90.62 96 MET A C 1
ATOM 789 O O . MET A 1 96 ? 1.340 6.728 9.792 1.00 90.62 96 MET A O 1
ATOM 793 N N . PRO A 1 97 ? 0.251 5.402 11.253 1.00 89.38 97 PRO A N 1
ATOM 794 C CA . PRO A 1 97 ? 1.232 5.559 12.322 1.00 89.38 97 PRO A CA 1
ATOM 795 C C . PRO A 1 97 ? 2.638 5.073 11.910 1.00 89.38 97 PRO A C 1
ATOM 797 O O . PRO A 1 97 ? 2.744 4.000 11.306 1.00 89.38 97 PRO A O 1
ATOM 800 N N . PRO A 1 98 ? 3.719 5.813 12.239 1.00 90.00 98 PRO A N 1
ATOM 801 C CA . PRO A 1 98 ? 5.078 5.479 11.799 1.00 90.00 98 PRO A CA 1
ATOM 802 C C . PRO A 1 98 ? 5.590 4.112 12.261 1.00 90.00 98 PRO A C 1
ATOM 804 O O . PRO A 1 98 ? 6.403 3.500 11.572 1.00 90.00 98 PRO A O 1
ATOM 807 N N . ASP A 1 99 ? 5.108 3.613 13.401 1.00 89.12 99 ASP A N 1
ATOM 808 C CA . ASP A 1 99 ? 5.496 2.309 13.944 1.00 89.12 99 ASP A CA 1
ATOM 809 C C . ASP A 1 99 ? 5.116 1.135 13.023 1.00 89.12 99 ASP A C 1
ATOM 811 O O . ASP A 1 99 ? 5.782 0.104 13.026 1.00 89.12 99 ASP A O 1
ATOM 815 N N . LEU A 1 100 ? 4.124 1.319 12.145 1.00 90.56 100 LEU A N 1
ATOM 816 C CA . LEU A 1 100 ? 3.718 0.303 11.172 1.00 90.56 100 LEU A CA 1
ATOM 817 C C . LEU A 1 100 ? 4.639 0.214 9.948 1.00 90.56 100 LEU A C 1
ATOM 819 O O . LEU A 1 100 ? 4.455 -0.675 9.116 1.00 90.56 100 LEU A O 1
ATOM 823 N N . PHE A 1 101 ? 5.610 1.120 9.792 1.00 92.31 101 PHE A N 1
ATOM 824 C CA . PHE A 1 101 ? 6.472 1.153 8.602 1.00 92.31 101 PHE A CA 1
ATOM 825 C C . PHE A 1 101 ? 7.493 0.014 8.587 1.00 92.31 101 PHE A C 1
ATOM 827 O O . PHE A 1 101 ? 7.895 -0.427 7.512 1.00 92.31 101 PHE A O 1
ATOM 834 N N . SER A 1 102 ? 7.895 -0.439 9.774 1.00 92.62 102 SER A N 1
ATOM 835 C CA . SER A 1 102 ? 8.811 -1.557 10.014 1.00 92.62 102 SER A CA 1
ATOM 836 C C . SER A 1 102 ? 8.130 -2.719 10.745 1.00 92.62 102 SER A C 1
ATOM 838 O O . SER A 1 102 ? 8.811 -3.599 11.265 1.00 92.62 102 SER A O 1
ATOM 840 N N . HIS A 1 103 ? 6.796 -2.706 10.830 1.00 92.94 103 HIS A N 1
ATOM 841 C CA . HIS A 1 103 ? 6.025 -3.829 11.362 1.00 92.94 103 HIS A CA 1
ATOM 842 C C . HIS A 1 103 ? 6.194 -5.035 10.441 1.00 92.94 103 HIS A C 1
ATOM 844 O O . HIS A 1 103 ? 6.112 -4.873 9.225 1.00 92.94 103 HIS A O 1
ATOM 850 N N . HIS A 1 104 ? 6.422 -6.208 11.022 1.00 96.69 104 HIS A N 1
ATOM 851 C CA . HIS A 1 104 ? 6.530 -7.464 10.288 1.00 96.69 104 HIS A CA 1
ATOM 852 C C . HIS A 1 104 ? 5.188 -8.190 10.363 1.00 96.69 104 HIS A C 1
ATOM 854 O O . HIS A 1 104 ? 4.553 -8.229 11.422 1.00 96.69 104 HIS A O 1
ATOM 860 N N . ASN A 1 105 ? 4.731 -8.737 9.241 1.00 96.19 105 ASN A N 1
ATOM 861 C CA . ASN A 1 105 ? 3.589 -9.647 9.251 1.00 96.19 105 ASN A CA 1
ATOM 862 C C . ASN A 1 105 ? 3.991 -11.033 9.793 1.00 96.19 105 ASN A C 1
ATOM 864 O O . ASN A 1 105 ? 5.153 -11.278 10.102 1.00 96.19 105 ASN A O 1
ATOM 868 N N . GLU A 1 106 ? 3.046 -11.972 9.873 1.00 96.69 106 GLU A N 1
ATOM 869 C CA . GLU A 1 106 ? 3.323 -13.341 10.354 1.00 96.69 106 GLU A CA 1
ATOM 870 C C . GLU A 1 106 ? 4.301 -14.127 9.466 1.00 96.69 106 GLU A C 1
ATOM 872 O O . GLU A 1 106 ? 4.792 -15.181 9.854 1.00 96.69 106 GLU A O 1
ATOM 877 N N . SER A 1 107 ? 4.567 -13.637 8.254 1.00 95.50 107 SER A N 1
ATOM 878 C CA . SER A 1 107 ? 5.571 -14.191 7.344 1.00 95.50 107 SER A CA 1
ATOM 879 C C . SER A 1 107 ? 6.928 -13.486 7.461 1.00 95.50 107 SER A C 1
ATOM 881 O O . SER A 1 107 ? 7.782 -13.710 6.611 1.00 95.50 107 SER A O 1
ATOM 883 N N . GLU A 1 108 ? 7.126 -12.647 8.483 1.00 96.38 108 GLU A N 1
ATOM 884 C CA . GLU A 1 108 ? 8.360 -11.896 8.747 1.00 96.38 108 GLU A CA 1
ATOM 885 C C . GLU A 1 108 ? 8.764 -10.930 7.618 1.00 96.38 108 GLU A C 1
ATOM 887 O O . GLU A 1 108 ? 9.942 -10.635 7.431 1.00 96.38 108 GLU A O 1
ATOM 892 N N . PHE A 1 109 ? 7.792 -10.399 6.868 1.00 97.25 109 PHE A N 1
ATOM 893 C CA . PHE A 1 109 ? 8.041 -9.378 5.848 1.00 97.25 109 PHE A CA 1
ATOM 894 C C . PHE A 1 109 ? 7.526 -8.014 6.281 1.00 97.25 109 PHE A C 1
ATOM 896 O O . PHE A 1 109 ? 6.428 -7.888 6.825 1.00 97.25 109 PHE A O 1
ATOM 903 N N . THR A 1 110 ? 8.288 -6.976 5.946 1.00 97.56 110 THR A N 1
ATOM 904 C CA . THR A 1 110 ? 7.858 -5.582 6.058 1.00 97.56 110 THR A CA 1
ATOM 905 C C . THR A 1 110 ? 7.049 -5.143 4.830 1.00 97.56 110 THR A C 1
ATOM 907 O O . THR A 1 110 ? 7.224 -5.677 3.727 1.00 97.56 110 THR A O 1
ATOM 910 N N . PRO A 1 111 ? 6.233 -4.074 4.929 1.00 97.06 111 PRO A N 1
ATOM 911 C CA . PRO A 1 111 ? 5.508 -3.548 3.774 1.00 97.06 111 PRO A CA 1
ATOM 912 C C . PRO A 1 111 ? 6.419 -3.128 2.615 1.00 97.06 111 PRO A C 1
ATOM 914 O O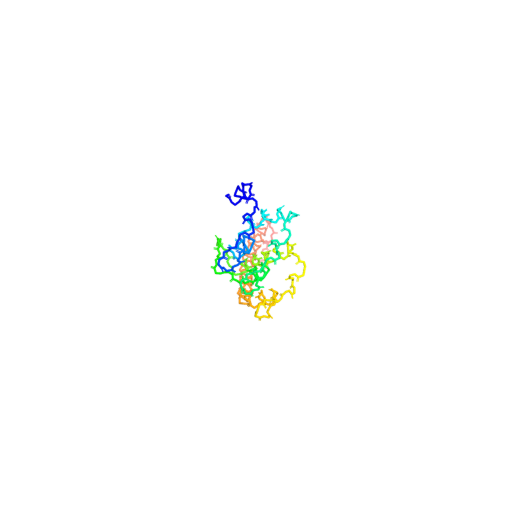 . PRO A 1 111 ? 6.054 -3.242 1.448 1.00 97.06 111 PRO A O 1
ATOM 917 N N . LYS A 1 112 ? 7.623 -2.631 2.921 1.00 97.19 112 LYS A N 1
ATOM 918 C CA . LYS A 1 112 ? 8.585 -2.193 1.903 1.00 97.19 112 LYS A CA 1
ATOM 919 C C . LYS A 1 112 ? 9.133 -3.374 1.101 1.00 97.19 112 LYS A C 1
ATOM 921 O O . LYS A 1 112 ? 9.298 -3.244 -0.114 1.00 97.19 112 LYS A O 1
ATOM 926 N N . GLU A 1 113 ? 9.423 -4.489 1.764 1.00 97.75 113 GLU A N 1
ATOM 927 C CA . GLU A 1 113 ? 9.893 -5.713 1.107 1.00 97.75 113 GLU A CA 1
ATOM 928 C C . GLU A 1 113 ? 8.803 -6.287 0.209 1.00 97.75 113 GLU A C 1
ATOM 930 O O . GLU A 1 113 ? 9.060 -6.508 -0.973 1.00 97.75 113 GLU A O 1
ATOM 935 N N . ILE A 1 114 ? 7.565 -6.379 0.713 1.00 97.44 114 ILE A N 1
ATOM 936 C CA . ILE A 1 114 ? 6.408 -6.811 -0.086 1.00 97.44 114 ILE A CA 1
ATOM 937 C C . ILE A 1 114 ? 6.236 -5.927 -1.323 1.00 97.44 114 ILE A C 1
ATOM 939 O O . ILE A 1 114 ? 6.091 -6.449 -2.425 1.00 97.44 114 ILE A O 1
ATOM 943 N N . PHE A 1 115 ? 6.290 -4.597 -1.173 1.00 97.06 115 PHE A N 1
ATOM 944 C CA . PHE A 1 115 ? 6.113 -3.683 -2.305 1.00 97.06 115 PHE A CA 1
ATOM 945 C C . PHE A 1 115 ? 7.191 -3.896 -3.368 1.00 97.06 115 PHE A C 1
ATOM 947 O O . PHE A 1 115 ? 6.888 -3.920 -4.559 1.00 97.06 115 PHE A O 1
ATOM 954 N N . THR A 1 116 ? 8.442 -4.060 -2.936 1.00 97.06 116 THR A N 1
ATOM 955 C CA . THR A 1 116 ? 9.587 -4.238 -3.836 1.00 97.06 116 THR A CA 1
ATOM 956 C C . THR A 1 116 ? 9.474 -5.543 -4.618 1.00 97.06 116 THR A C 1
ATOM 958 O O . THR A 1 116 ? 9.660 -5.538 -5.835 1.00 97.06 116 THR A O 1
ATOM 961 N N . GLU A 1 117 ? 9.124 -6.633 -3.936 1.00 96.50 117 GLU A N 1
ATOM 962 C CA . GLU A 1 117 ? 9.009 -7.953 -4.551 1.00 96.50 117 GLU A CA 1
ATOM 963 C C . GLU A 1 117 ? 7.800 -8.030 -5.491 1.00 96.50 117 GLU A C 1
ATOM 965 O O . GLU A 1 117 ? 7.948 -8.325 -6.680 1.00 96.50 117 GLU A O 1
ATOM 970 N N . ALA A 1 118 ? 6.613 -7.661 -4.996 1.00 95.06 118 ALA A N 1
ATOM 971 C CA . ALA A 1 118 ? 5.356 -7.775 -5.735 1.00 95.06 118 ALA A CA 1
ATOM 972 C C . ALA A 1 118 ? 5.310 -6.905 -7.004 1.00 95.06 118 ALA A C 1
ATOM 974 O O . ALA A 1 118 ? 4.612 -7.243 -7.959 1.00 95.06 118 ALA A O 1
ATOM 975 N N . HIS A 1 119 ? 6.054 -5.794 -7.040 1.00 96.06 119 HIS A N 1
ATOM 976 C CA . HIS A 1 119 ? 6.064 -4.861 -8.173 1.00 96.06 119 HIS A CA 1
ATOM 977 C C . HIS A 1 119 ? 7.302 -4.991 -9.072 1.00 96.06 119 HIS A C 1
ATOM 979 O O . HIS A 1 119 ? 7.443 -4.226 -10.030 1.00 96.06 119 HIS A O 1
ATOM 985 N N . SER A 1 120 ? 8.198 -5.946 -8.811 1.00 96.44 120 SER A N 1
ATOM 986 C CA . SER A 1 120 ? 9.477 -6.086 -9.525 1.00 96.44 120 SER A CA 1
ATOM 987 C C . SER A 1 120 ? 9.312 -6.206 -11.049 1.00 96.44 120 SER A C 1
ATOM 989 O O . SER A 1 120 ? 9.980 -5.509 -11.821 1.00 96.44 120 SER A O 1
ATOM 991 N N . ASP A 1 121 ? 8.370 -7.026 -11.510 1.00 95.50 121 ASP A N 1
ATOM 992 C CA . ASP A 1 121 ? 8.085 -7.191 -12.936 1.00 95.50 121 ASP A CA 1
ATOM 993 C C . ASP A 1 121 ? 7.336 -6.002 -13.535 1.00 95.50 121 ASP A C 1
ATOM 995 O O . ASP A 1 121 ? 7.558 -5.648 -14.699 1.00 95.50 121 ASP A O 1
ATOM 999 N N . LEU A 1 122 ? 6.491 -5.338 -12.746 1.00 94.44 122 LEU A N 1
ATOM 1000 C CA . LEU A 1 122 ? 5.809 -4.124 -13.179 1.00 94.44 122 LEU A CA 1
ATOM 1001 C C . LEU A 1 122 ? 6.811 -2.986 -13.417 1.00 94.44 122 LEU A C 1
ATOM 1003 O O . LEU A 1 122 ? 6.718 -2.302 -14.435 1.00 94.44 122 LEU A O 1
ATOM 1007 N N . VAL A 1 123 ? 7.835 -2.853 -12.568 1.00 95.75 123 VAL A N 1
ATOM 1008 C CA . VAL A 1 123 ? 8.948 -1.910 -12.766 1.00 95.75 123 VAL A CA 1
ATOM 1009 C C . VAL A 1 123 ? 9.697 -2.205 -14.068 1.00 95.75 123 VAL A C 1
ATOM 1011 O O . VAL A 1 123 ? 9.919 -1.291 -14.868 1.00 95.75 123 VAL A O 1
ATOM 1014 N N . LYS A 1 124 ? 10.040 -3.473 -14.341 1.00 97.25 124 LYS A N 1
ATOM 1015 C CA . LYS A 1 124 ? 10.720 -3.864 -15.593 1.00 97.25 124 LYS A CA 1
ATOM 1016 C C . LYS A 1 124 ? 9.875 -3.529 -16.825 1.00 97.25 124 LYS A C 1
ATOM 1018 O O . LYS A 1 124 ? 10.382 -2.946 -17.788 1.00 97.25 124 LYS A O 1
ATOM 1023 N N . ARG A 1 125 ? 8.586 -3.889 -16.815 1.00 96.25 125 ARG A N 1
ATOM 1024 C CA . ARG A 1 125 ? 7.656 -3.596 -17.920 1.00 96.25 125 ARG A CA 1
ATOM 1025 C C . ARG A 1 125 ? 7.428 -2.094 -18.079 1.00 96.25 125 ARG A C 1
ATOM 1027 O O . ARG A 1 125 ? 7.420 -1.606 -19.207 1.00 96.25 125 ARG A O 1
ATOM 1034 N N . GLY A 1 126 ? 7.312 -1.360 -16.976 1.00 95.25 126 GLY A N 1
ATOM 1035 C CA . GLY A 1 126 ? 7.191 0.094 -16.963 1.00 95.25 126 GLY A CA 1
ATOM 1036 C C . GLY A 1 126 ? 8.407 0.782 -17.580 1.00 95.25 126 GLY A C 1
ATOM 1037 O O . GLY A 1 126 ? 8.244 1.659 -18.426 1.00 95.25 126 GLY A O 1
ATOM 1038 N N . GLY A 1 127 ? 9.620 0.324 -17.256 1.00 96.31 127 GLY A N 1
ATOM 1039 C CA . GLY A 1 127 ? 10.853 0.813 -17.879 1.00 96.31 127 GLY A CA 1
ATOM 1040 C C . GLY A 1 127 ? 10.876 0.598 -19.396 1.00 96.31 127 GLY A C 1
ATOM 1041 O O . GLY A 1 127 ? 11.159 1.530 -20.150 1.00 96.31 127 GLY A O 1
ATOM 1042 N N . LYS A 1 128 ? 10.496 -0.600 -19.866 1.00 97.06 128 LYS A N 1
ATOM 1043 C CA . LYS A 1 128 ? 10.373 -0.896 -21.308 1.00 97.06 128 LYS A CA 1
ATOM 1044 C C . LYS A 1 128 ? 9.327 -0.016 -21.998 1.00 97.06 128 LYS A C 1
ATOM 1046 O O . LYS A 1 128 ? 9.580 0.487 -23.095 1.00 97.06 128 LYS A O 1
ATOM 1051 N N . TRP A 1 129 ? 8.172 0.175 -21.360 1.00 95.69 129 TRP A N 1
ATOM 1052 C CA . TRP A 1 129 ? 7.097 1.016 -21.881 1.00 95.69 129 TRP A CA 1
ATOM 1053 C C . TRP A 1 129 ? 7.555 2.472 -22.023 1.00 95.69 129 TRP A C 1
ATOM 1055 O O . TRP A 1 129 ? 7.431 3.040 -23.103 1.00 95.69 129 TRP A O 1
ATOM 1065 N N . LEU A 1 130 ? 8.179 3.048 -20.988 1.00 94.94 130 LEU A N 1
ATOM 1066 C CA . LEU A 1 130 ? 8.697 4.422 -21.029 1.00 94.94 130 LEU A CA 1
ATOM 1067 C C . LEU A 1 130 ? 9.740 4.614 -22.131 1.00 94.94 130 LEU A C 1
ATOM 1069 O O . LEU A 1 130 ? 9.683 5.605 -22.857 1.00 94.94 130 LEU A O 1
ATOM 1073 N N . ASN A 1 131 ? 10.658 3.659 -22.291 1.00 95.62 131 ASN A N 1
ATOM 1074 C CA . ASN A 1 131 ? 11.677 3.725 -23.336 1.00 95.62 131 ASN A CA 1
ATOM 1075 C C . ASN A 1 131 ? 11.056 3.713 -24.748 1.00 95.62 131 ASN A C 1
ATOM 1077 O O . ASN A 1 131 ? 11.420 4.513 -25.610 1.00 95.62 131 ASN A O 1
ATOM 1081 N N . SER A 1 132 ? 10.069 2.844 -24.973 1.00 93.12 132 SER A N 1
ATOM 1082 C CA . SER A 1 132 ? 9.380 2.719 -26.268 1.00 93.12 132 SER A CA 1
ATOM 1083 C C . SER A 1 132 ? 8.527 3.954 -26.595 1.00 93.12 132 SER A C 1
ATOM 1085 O O . SER A 1 132 ? 8.512 4.438 -27.728 1.00 93.12 132 SER A O 1
ATOM 1087 N N . THR A 1 133 ? 7.851 4.518 -25.594 1.00 92.44 133 THR A N 1
ATOM 1088 C CA . THR A 1 133 ? 7.068 5.751 -25.751 1.00 92.44 133 THR A CA 1
ATOM 1089 C C . THR A 1 133 ? 7.972 6.961 -26.006 1.00 92.44 133 THR A C 1
ATOM 1091 O O . THR A 1 133 ? 7.678 7.773 -26.881 1.00 92.44 133 THR A O 1
ATOM 1094 N N . SER A 1 134 ? 9.102 7.067 -25.297 1.00 93.44 134 SER A N 1
ATOM 1095 C CA . SER A 1 134 ? 10.072 8.158 -25.467 1.00 93.44 134 SER A CA 1
ATOM 1096 C C . SER A 1 134 ? 10.709 8.159 -26.861 1.00 93.44 134 SER A C 1
ATO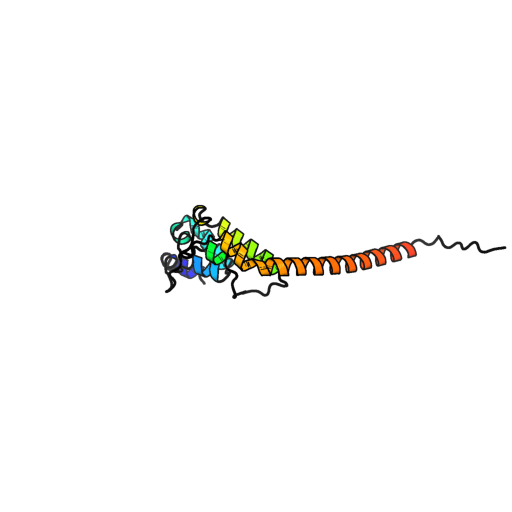M 1098 O O . SER A 1 134 ? 10.771 9.198 -27.524 1.00 93.44 134 SER A O 1
ATOM 1100 N N . THR A 1 135 ? 11.114 6.984 -27.351 1.00 93.56 135 THR A N 1
ATOM 1101 C CA . THR A 1 135 ? 11.674 6.825 -28.704 1.00 93.56 135 THR A CA 1
ATOM 1102 C C . THR A 1 135 ? 10.658 7.196 -29.784 1.00 93.56 135 THR A C 1
ATOM 1104 O O . THR A 1 135 ? 10.972 7.986 -30.673 1.00 93.56 135 THR A O 1
ATOM 1107 N N . SER A 1 136 ? 9.416 6.724 -29.663 1.00 92.38 136 SER A N 1
ATOM 1108 C CA . SER A 1 136 ? 8.331 7.078 -30.591 1.00 92.38 136 SER A CA 1
ATOM 1109 C C . SER A 1 136 ? 8.025 8.583 -30.586 1.00 92.38 136 SER A C 1
ATOM 1111 O O . SER A 1 136 ? 7.899 9.195 -31.645 1.00 92.38 136 SER A O 1
ATOM 1113 N N . CYS A 1 137 ? 7.956 9.207 -29.404 1.00 90.12 137 CYS A N 1
ATOM 1114 C CA . CYS A 1 137 ? 7.717 10.647 -29.262 1.00 90.12 137 CYS A CA 1
ATOM 1115 C C . CYS A 1 137 ? 8.850 11.485 -29.872 1.00 90.12 137 CYS A C 1
ATOM 1117 O O . CYS A 1 137 ? 8.596 12.488 -30.541 1.00 90.12 137 CYS A O 1
ATOM 1119 N N . SER A 1 138 ? 10.097 11.045 -29.691 1.00 93.62 138 SER A N 1
ATOM 1120 C CA . SER A 1 138 ? 11.270 11.708 -30.267 1.00 93.62 138 SER A CA 1
ATOM 1121 C C . SER A 1 138 ? 11.207 11.711 -31.794 1.00 93.62 138 SER A C 1
ATOM 1123 O O . SER A 1 138 ? 11.382 12.761 -32.402 1.00 93.62 138 SER A O 1
ATOM 1125 N N . LEU A 1 139 ? 10.854 10.578 -32.415 1.00 92.81 139 LEU A N 1
ATOM 1126 C CA . LEU A 1 139 ? 10.681 10.480 -33.869 1.00 92.81 139 LEU A CA 1
ATOM 1127 C C . LEU A 1 139 ? 9.592 11.428 -34.393 1.00 92.81 139 LEU A C 1
ATOM 1129 O O . LEU A 1 139 ? 9.822 12.163 -35.353 1.00 92.81 139 LEU A O 1
ATOM 1133 N N . VAL A 1 140 ? 8.422 11.456 -33.745 1.00 91.75 140 VAL A N 1
ATOM 1134 C CA . VAL A 1 140 ? 7.326 12.372 -34.112 1.00 91.75 140 VAL A CA 1
ATOM 1135 C C . VAL A 1 140 ? 7.760 13.833 -33.965 1.00 91.75 140 VAL A C 1
ATOM 1137 O O . VAL A 1 140 ? 7.519 14.641 -34.861 1.00 91.75 140 VAL A O 1
ATOM 1140 N N . SER A 1 141 ? 8.453 14.167 -32.876 1.00 89.12 141 SER A N 1
ATOM 1141 C CA . SER A 1 141 ? 8.968 15.518 -32.627 1.00 89.12 141 SER A CA 1
ATOM 1142 C C . SER A 1 141 ? 9.971 15.944 -33.698 1.00 89.12 141 SER A C 1
ATOM 1144 O O . SER A 1 141 ? 9.878 17.055 -34.214 1.00 89.12 141 SER A O 1
ATOM 1146 N N . THR A 1 142 ? 10.885 15.055 -34.098 1.00 93.81 142 THR A N 1
ATOM 1147 C CA . THR A 1 142 ? 11.829 15.310 -35.194 1.00 93.81 142 THR A CA 1
ATOM 1148 C C . THR A 1 142 ? 11.105 15.617 -36.504 1.00 93.81 142 THR A C 1
ATOM 1150 O O . THR A 1 142 ? 11.475 16.574 -37.181 1.00 93.81 142 THR A O 1
ATOM 1153 N N . LEU A 1 143 ? 10.052 14.868 -36.849 1.00 93.25 143 LEU A N 1
ATOM 1154 C CA . LEU A 1 143 ? 9.263 15.109 -38.064 1.00 93.25 143 LEU A CA 1
ATOM 1155 C C . LEU A 1 143 ? 8.527 16.457 -38.027 1.00 93.25 143 LEU A C 1
ATOM 1157 O O . LEU A 1 143 ? 8.509 17.170 -39.031 1.00 93.25 143 LEU A O 1
ATOM 1161 N N . ILE A 1 144 ? 7.959 16.829 -36.876 1.00 90.94 144 ILE A N 1
ATOM 1162 C CA . ILE A 1 144 ? 7.297 18.128 -36.683 1.00 90.94 144 ILE A CA 1
ATOM 1163 C C . ILE A 1 144 ? 8.313 19.264 -36.839 1.00 90.94 144 ILE A C 1
ATOM 1165 O O . ILE A 1 144 ? 8.105 20.169 -37.649 1.00 90.94 144 ILE A O 1
ATOM 1169 N N . CYS A 1 145 ? 9.441 19.193 -36.126 1.00 90.38 145 CYS A N 1
ATOM 1170 C CA . CYS A 1 145 ? 10.512 20.184 -36.224 1.00 90.38 145 CYS A CA 1
ATOM 1171 C C . CYS A 1 145 ? 11.013 20.326 -37.664 1.00 90.38 145 CYS A C 1
ATOM 1173 O O . CYS A 1 145 ? 11.131 21.440 -38.168 1.00 90.38 145 CYS A O 1
ATOM 1175 N N . PHE A 1 146 ? 11.247 19.208 -38.353 1.00 93.00 146 PHE A N 1
ATOM 1176 C CA . PHE A 1 146 ? 11.681 19.205 -39.745 1.00 93.00 146 PHE A CA 1
ATOM 1177 C C . PHE A 1 146 ? 10.658 19.876 -40.673 1.00 93.00 146 PHE A C 1
ATOM 1179 O O . PHE A 1 146 ? 11.025 20.738 -41.469 1.00 93.00 146 PHE A O 1
ATOM 1186 N N . ARG A 1 147 ? 9.363 19.555 -40.531 1.00 90.00 147 ARG A N 1
ATOM 1187 C CA . ARG A 1 147 ? 8.288 20.180 -41.319 1.00 90.00 147 ARG A CA 1
ATOM 1188 C C . ARG A 1 147 ? 8.260 21.699 -41.150 1.00 90.00 147 ARG A C 1
ATOM 1190 O O . ARG A 1 147 ? 8.093 22.401 -42.148 1.00 90.00 147 ARG A O 1
ATOM 1197 N N . HIS A 1 148 ? 8.430 22.194 -39.924 1.00 85.81 148 HIS A N 1
ATOM 1198 C CA . HIS A 1 148 ? 8.495 23.631 -39.647 1.00 85.81 148 HIS A CA 1
ATOM 1199 C C . HIS A 1 148 ? 9.749 24.276 -40.240 1.00 85.81 148 HIS A C 1
ATOM 1201 O O . HIS A 1 148 ? 9.634 25.310 -40.890 1.00 85.81 148 HIS A O 1
ATOM 1207 N N . ILE A 1 149 ? 10.921 23.650 -40.093 1.00 90.19 149 ILE A N 1
ATOM 1208 C CA . ILE A 1 149 ? 12.176 24.146 -40.682 1.00 90.19 149 ILE A CA 1
ATOM 1209 C C . ILE A 1 149 ? 12.049 24.273 -42.206 1.00 90.19 149 ILE A C 1
ATOM 1211 O O . ILE A 1 149 ? 12.381 25.320 -42.760 1.00 90.19 149 ILE A O 1
ATOM 1215 N N . CYS A 1 150 ? 11.517 23.254 -42.888 1.00 86.75 150 CYS A N 1
ATOM 1216 C CA . CYS A 1 150 ? 11.308 23.299 -44.336 1.00 86.75 150 CYS A CA 1
ATOM 1217 C C . CYS A 1 150 ? 10.299 24.375 -44.764 1.00 86.75 150 CYS A C 1
ATOM 1219 O O . CYS A 1 150 ? 10.485 24.984 -45.812 1.00 86.75 150 CYS A O 1
ATOM 1221 N N . HIS A 1 151 ? 9.247 24.616 -43.975 1.00 81.56 151 HIS A N 1
ATOM 1222 C CA . HIS A 1 151 ? 8.265 25.661 -44.272 1.00 81.56 151 HIS A CA 1
ATOM 1223 C C . HIS A 1 151 ? 8.848 27.072 -44.098 1.00 81.56 151 HIS A C 1
ATOM 1225 O O . HIS A 1 151 ? 8.706 27.904 -44.987 1.00 81.56 151 HIS A O 1
ATOM 1231 N N . CYS A 1 152 ? 9.590 27.322 -43.017 1.00 81.19 152 CYS A N 1
ATOM 1232 C CA . CYS A 1 152 ? 10.275 28.600 -42.832 1.00 81.19 152 CYS A CA 1
ATOM 1233 C C . CYS A 1 152 ? 11.298 28.856 -43.948 1.00 81.19 152 CYS A C 1
ATOM 1235 O O . CYS A 1 152 ? 11.412 29.979 -44.421 1.00 81.19 152 CYS A O 1
ATOM 1237 N N . ALA A 1 153 ? 12.015 27.822 -44.405 1.00 76.00 153 ALA A N 1
ATOM 1238 C CA . ALA A 1 153 ? 12.963 27.950 -45.510 1.00 76.00 153 ALA A CA 1
ATOM 1239 C C . ALA A 1 153 ? 12.289 28.314 -46.849 1.00 76.00 153 ALA A C 1
ATOM 1241 O O . ALA A 1 153 ? 12.904 29.003 -47.656 1.00 76.00 153 ALA A O 1
ATOM 1242 N N . SER A 1 154 ? 11.039 27.888 -47.087 1.00 73.94 154 SER A N 1
ATOM 1243 C CA . SER A 1 154 ? 10.288 28.256 -48.298 1.00 73.94 154 SER A CA 1
ATOM 1244 C C . SER A 1 154 ? 9.712 29.676 -48.272 1.00 73.94 154 SER A C 1
ATOM 1246 O O . SER A 1 154 ? 9.474 30.242 -49.335 1.00 73.94 154 SER A O 1
ATOM 1248 N N . ASP A 1 155 ? 9.516 30.255 -47.085 1.00 67.25 155 ASP A N 1
ATOM 1249 C CA . ASP A 1 155 ? 8.930 31.593 -46.913 1.00 67.25 155 ASP A CA 1
ATOM 1250 C C . ASP A 1 155 ? 9.971 32.728 -46.991 1.00 67.25 155 ASP A C 1
ATOM 1252 O O . ASP A 1 155 ? 9.606 33.902 -46.951 1.00 67.25 155 ASP A O 1
ATOM 1256 N N . PHE A 1 156 ? 11.263 32.402 -47.142 1.00 60.88 156 PHE A N 1
ATOM 1257 C CA . PHE A 1 156 ? 12.314 33.353 -47.516 1.00 60.88 156 PHE A CA 1
ATOM 1258 C C . PHE A 1 156 ? 12.532 33.314 -49.041 1.00 60.88 156 PHE A C 1
ATOM 1260 O O . PHE A 1 156 ? 13.240 32.432 -49.538 1.00 60.88 156 PHE A O 1
ATOM 1267 N N . PRO A 1 157 ? 11.974 34.261 -49.821 1.00 54.25 157 PRO A N 1
ATOM 1268 C CA . PRO A 1 157 ? 12.243 34.335 -51.246 1.00 54.25 157 PRO A CA 1
ATOM 1269 C C . PRO A 1 157 ? 13.620 34.975 -51.445 1.00 54.25 157 PRO A C 1
ATOM 1271 O O . PRO A 1 157 ? 1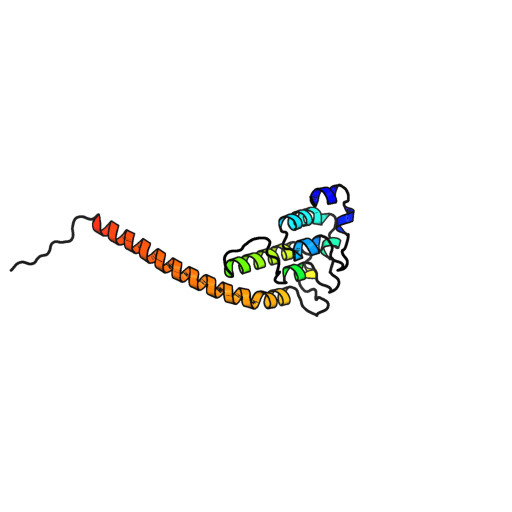3.747 36.196 -51.437 1.00 54.25 157 PRO A O 1
ATOM 1274 N N . GLY A 1 158 ? 14.664 34.161 -51.610 1.00 57.53 158 GLY A N 1
ATOM 1275 C CA . GLY A 1 158 ? 15.957 34.665 -52.083 1.00 57.53 158 GLY A CA 1
ATOM 1276 C C . GLY A 1 158 ? 17.188 33.913 -51.596 1.00 57.53 158 GLY A C 1
ATOM 1277 O O . GLY A 1 158 ? 17.950 34.460 -50.810 1.00 57.53 158 GLY A O 1
ATOM 1278 N N . ALA A 1 159 ? 17.420 32.698 -52.098 1.00 47.41 159 ALA A N 1
ATOM 1279 C CA . ALA A 1 159 ? 18.762 32.101 -52.167 1.00 47.41 159 ALA A CA 1
ATOM 1280 C C . ALA A 1 159 ? 18.809 30.916 -53.153 1.00 47.41 159 ALA A C 1
ATOM 1282 O O . ALA A 1 159 ? 19.297 29.840 -52.828 1.00 47.41 159 ALA A O 1
ATOM 1283 N N . VAL A 1 160 ? 18.285 31.090 -54.369 1.00 54.16 160 VAL A N 1
ATOM 1284 C CA . VAL A 1 160 ? 18.676 30.243 -55.508 1.00 54.16 160 VAL A CA 1
ATOM 1285 C C . VAL A 1 160 ? 19.014 31.173 -56.667 1.00 54.16 160 VAL A C 1
ATOM 1287 O O . VAL A 1 160 ? 18.235 31.338 -57.599 1.00 54.16 160 VAL A O 1
ATOM 1290 N N . SER A 1 161 ? 20.176 31.818 -56.580 1.00 41.88 161 SER A N 1
ATOM 1291 C CA . SER A 1 161 ? 20.881 32.289 -57.771 1.00 41.88 161 SER A CA 1
ATOM 1292 C C . SER A 1 161 ? 21.871 31.192 -58.128 1.00 41.88 161 SER A C 1
ATOM 1294 O O . SER A 1 161 ? 22.921 31.055 -57.504 1.00 41.88 161 SER A O 1
ATOM 1296 N N . GLY A 1 162 ? 21.466 30.329 -59.057 1.00 50.12 162 GLY A N 1
ATOM 1297 C CA . GLY A 1 162 ? 22.383 29.419 -59.719 1.00 50.12 162 GLY A CA 1
ATOM 1298 C C . GLY A 1 162 ? 23.240 30.221 -60.685 1.00 50.12 162 GLY A C 1
ATOM 1299 O O . GLY A 1 162 ? 22.778 30.548 -61.774 1.00 50.12 162 GLY A O 1
ATOM 1300 N N . ASP A 1 163 ? 24.479 30.512 -60.302 1.00 38.31 163 ASP A N 1
ATOM 1301 C CA . ASP A 1 163 ? 25.484 30.975 -61.253 1.00 38.31 163 ASP A CA 1
ATOM 1302 C C . ASP A 1 163 ? 26.071 29.754 -61.965 1.00 38.31 163 ASP A C 1
ATOM 1304 O O . ASP A 1 163 ? 27.097 29.186 -61.595 1.00 38.31 163 ASP A O 1
ATOM 1308 N N . SER A 1 164 ? 25.351 29.327 -62.998 1.00 42.47 164 SER A N 1
ATOM 1309 C CA . SER A 1 164 ? 25.866 28.494 -64.076 1.00 42.47 164 SER A CA 1
ATOM 1310 C C . SER A 1 164 ? 25.917 29.335 -65.343 1.00 42.47 164 SER A C 1
ATOM 1312 O O . SER A 1 164 ? 24.976 29.294 -66.128 1.00 42.47 164 SER A O 1
ATOM 1314 N N . HIS A 1 165 ? 27.001 30.078 -65.555 1.00 38.78 165 HIS A N 1
ATOM 1315 C CA . HIS A 1 165 ? 27.345 30.604 -66.872 1.00 38.78 165 HIS A CA 1
ATOM 1316 C C . HIS A 1 165 ? 28.867 30.626 -67.067 1.00 38.78 165 HIS A C 1
ATOM 1318 O O . HIS A 1 165 ? 29.605 31.116 -66.217 1.00 38.78 165 HIS A O 1
ATOM 1324 N N . LEU A 1 166 ? 29.252 29.984 -68.178 1.00 37.69 166 LEU A N 1
ATOM 1325 C CA . LEU A 1 166 ? 30.385 30.234 -69.080 1.00 37.69 166 LEU A CA 1
ATOM 1326 C C . LEU A 1 166 ? 31.227 31.487 -68.809 1.00 37.69 166 LEU A C 1
ATOM 1328 O O . LEU A 1 166 ? 30.628 32.579 -68.706 1.00 37.69 166 LEU A O 1
#